Protein 3UVW (pdb70)

Nearest PDB structures (foldseek):
  5wmg-assembly1_A  TM=1.002E+00  e=3.635E-21  Homo sapiens
  8b5c-assembly1_A  TM=1.004E+00  e=8.173E-21  Homo sapiens
  4lr6-assembly1_A  TM=9.866E-01  e=9.722E-21  Homo sapiens
  7uzn-assembly1_A  TM=9.900E-01  e=2.186E-20  Homo sapiens
  4lzr-assembly1_A  TM=9.862E-01  e=2.316E-20  Homo sapiens

Secondary structure (DSSP, 8-state):
-PPPPPPP---TTS-----HHHHHIIIIIIHHHHTSTT-GGGSS---TTTTT-TTHHHH-SS---HHHHHHHHHTT--SSHHHHHHHHHHHHHHHHHHSPTT-HHHHHHHHHHHHHHHHHTT-----/----------

Structure (mmCIF, N/CA/C/O backbone):
data_3UVW
#
_entry.id   3UVW
#
_cell.length_a   42.500
_cell.length_b   47.280
_cell.length_c   59.530
_cell.angle_alpha   90.000
_cell.angle_beta   90.000
_cell.angle_gamma   90.000
#
_symmetry.space_group_name_H-M   'P 21 21 21'
#
loop_
_entity.id
_entity.type
_entity.pdbx_description
1 polymer 'Bromodomain-containing protein 4'
2 polymer 'Histone H4'
3 non-polymer 1,2-ETHANEDIOL
4 water water
#
loop_
_atom_site.group_PDB
_atom_site.id
_atom_site.type_symbol
_atom_site.label_atom_id
_atom_site.label_alt_id
_atom_site.label_comp_id
_atom_site.label_asym_id
_atom_site.label_entity_id
_atom_site.label_seq_id
_atom_site.pdbx_PDB_ins_code
_atom_site.Cartn_x
_atom_site.Cartn_y
_atom_site.Cartn_z
_atom_site.occupancy
_atom_site.B_iso_or_equiv
_atom_site.auth_seq_id
_atom_site.auth_comp_id
_atom_site.auth_asym_id
_atom_site.auth_atom_id
_atom_site.pdbx_PDB_model_num
ATOM 1 N N . SER A 1 1 ? 12.769 37.141 14.946 1.00 10.44 42 SER A N 1
ATOM 2 C CA . SER A 1 1 ? 13.667 37.194 13.757 1.00 9.47 42 SER A CA 1
ATOM 3 C C . SER A 1 1 ? 14.165 35.809 13.400 1.00 9.25 42 SER A C 1
ATOM 4 O O . SER A 1 1 ? 14.461 34.956 14.282 1.00 10.99 42 SER A O 1
ATOM 7 N N . MET A 1 2 ? 14.256 35.573 12.105 1.00 9.81 43 MET A N 1
ATOM 8 C CA . MET A 1 2 ? 14.940 34.412 11.575 1.00 9.40 43 MET A CA 1
ATOM 9 C C . MET A 1 2 ? 16.449 34.563 11.703 1.00 10.81 43 MET A C 1
ATOM 10 O O . MET A 1 2 ? 16.973 35.654 11.846 1.00 11.79 43 MET A O 1
ATOM 15 N N . ASN A 1 3 ? 17.158 33.448 11.629 1.00 8.72 44 ASN A N 1
ATOM 16 C CA . ASN A 1 3 ? 18.603 33.482 11.375 1.00 7.34 44 ASN A CA 1
ATOM 17 C C . ASN A 1 3 ? 18.818 33.913 9.950 1.00 7.16 44 ASN A C 1
ATOM 18 O O . ASN A 1 3 ? 18.012 33.597 9.076 1.00 8.72 44 ASN A O 1
ATOM 23 N N . PRO A 1 4 ? 19.923 34.612 9.684 1.00 7.50 45 PRO A N 1
ATOM 24 C CA . PRO A 1 4 ? 20.320 34.803 8.292 1.00 6.88 45 PRO A CA 1
ATOM 25 C C . PRO A 1 4 ? 20.836 33.497 7.730 1.00 7.04 45 PRO A C 1
ATOM 26 O O . PRO A 1 4 ? 21.219 32.600 8.490 1.00 7.94 45 PRO A O 1
ATOM 30 N N . PR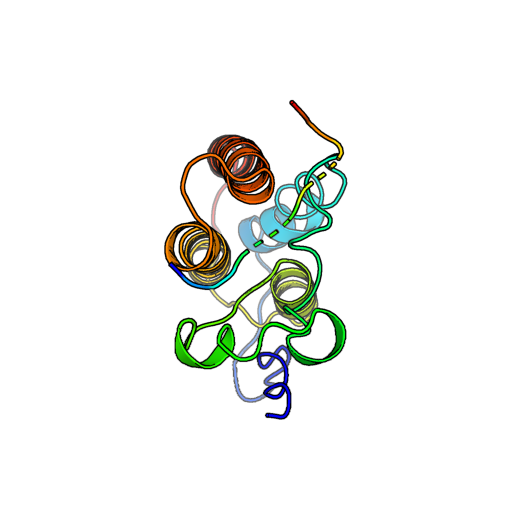O A 1 5 ? 20.872 33.374 6.396 1.00 8.03 46 PRO A N 1
ATOM 31 C CA . PRO A 1 5 ? 21.583 32.246 5.812 1.00 8.81 46 PRO A CA 1
ATOM 32 C C . PRO A 1 5 ? 23.047 32.289 6.256 1.00 7.63 46 PRO A C 1
ATOM 33 O O . PRO A 1 5 ? 23.571 33.372 6.565 1.00 8.63 46 PRO A O 1
ATOM 37 N N . PRO A 1 6 ? 23.706 31.121 6.319 1.00 8.01 47 PRO A N 1
ATOM 38 C CA . PRO A 1 6 ? 25.109 31.046 6.657 1.00 8.73 47 PRO A CA 1
ATOM 39 C C . PRO A 1 6 ? 25.978 31.696 5.570 1.00 6.81 47 PRO A C 1
ATOM 40 O O . PRO A 1 6 ? 25.520 31.917 4.432 1.00 7.93 47 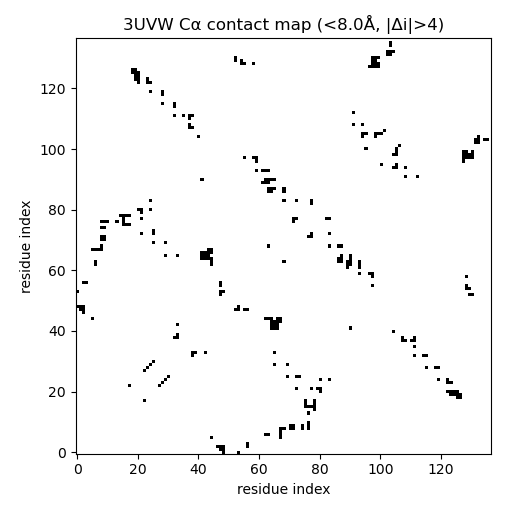PRO A O 1
ATOM 44 N N . PRO A 1 7 ? 27.224 32.039 5.916 1.00 7.73 48 PRO A N 1
ATOM 45 C CA . PRO A 1 7 ? 28.045 32.636 4.906 1.00 6.89 48 PRO A CA 1
ATOM 46 C C . PRO A 1 7 ? 28.269 31.707 3.726 1.00 7.13 48 PRO A C 1
ATOM 47 O O . PRO A 1 7 ? 28.281 30.482 3.878 1.00 8.49 48 PRO A O 1
ATOM 51 N N . GLU A 1 8 ? 28.482 32.303 2.552 1.00 7.23 49 GLU A N 1
ATOM 52 C CA . GLU A 1 8 ? 28.773 31.502 1.379 1.00 8.11 49 GLU A CA 1
ATOM 53 C C . GLU A 1 8 ? 30.059 30.703 1.632 1.00 7.36 49 GLU A C 1
ATOM 54 O O . GLU A 1 8 ? 31.030 31.224 2.175 1.00 8.27 49 GLU A O 1
ATOM 60 N N . THR A 1 9 ? 30.077 29.449 1.215 1.00 7.84 50 THR A N 1
ATOM 61 C CA . THR A 1 9 ? 31.271 28.590 1.354 1.00 6.67 50 THR A CA 1
ATOM 62 C C . THR A 1 9 ? 31.782 27.984 0.045 1.00 6.02 50 THR A C 1
ATOM 63 O O . THR A 1 9 ? 32.889 27.449 0.007 1.00 8.65 50 THR A O 1
ATOM 67 N N . SER A 1 10 ? 30.998 28.105 -1.019 1.00 7.56 51 SER A N 1
ATOM 68 C CA . SER A 1 10 ? 31.364 27.593 -2.334 1.00 7.81 51 SER A CA 1
ATOM 69 C C . SER A 1 10 ? 30.955 28.609 -3.375 1.00 8.48 51 SER A C 1
ATOM 70 O O . SER A 1 10 ? 29.814 29.052 -3.398 1.00 11.59 51 SER A O 1
ATOM 73 N N . ASN A 1 11 ? 31.888 28.958 -4.235 1.00 8.17 52 ASN A N 1
ATOM 74 C CA . ASN A 1 11 ? 31.608 29.824 -5.363 1.00 7.77 52 ASN A CA 1
ATOM 75 C C . ASN A 1 11 ? 32.474 29.484 -6.556 1.00 7.69 52 ASN A C 1
ATOM 76 O O . ASN A 1 11 ? 33.629 29.914 -6.639 1.00 8.81 52 ASN A O 1
ATOM 81 N N . PRO A 1 12 ? 31.961 28.669 -7.476 1.00 8.36 53 PRO A N 1
ATOM 82 C CA . PRO A 1 12 ? 32.788 28.239 -8.611 1.00 8.83 53 PRO A CA 1
ATOM 83 C C . PRO A 1 12 ? 33.087 29.340 -9.627 1.00 9.53 53 PRO A C 1
ATOM 84 O O . PRO A 1 12 ? 33.865 29.127 -10.535 1.00 10.53 53 PRO A O 1
ATOM 88 N N . ASN A 1 13 ? 32.507 30.526 -9.460 1.00 7.78 54 ASN A N 1
ATOM 89 C CA . ASN A 1 13 ? 32.871 31.647 -10.291 1.00 7.78 54 ASN A CA 1
ATOM 90 C C . ASN A 1 13 ? 34.188 32.300 -9.840 1.00 8.83 54 ASN A C 1
ATOM 91 O O . ASN A 1 13 ? 34.651 33.212 -10.515 1.00 11.32 54 ASN A O 1
ATOM 96 N N . LYS A 1 14 ? 34.759 31.854 -8.705 1.00 8.24 55 LYS A N 1
ATOM 97 C CA . LYS A 1 14 ? 36.107 32.211 -8.287 1.00 8.14 55 LYS A CA 1
ATOM 98 C C . LYS A 1 14 ? 37.085 31.145 -8.686 1.00 9.65 55 LYS A C 1
ATOM 99 O O . LYS A 1 14 ? 36.838 29.970 -8.379 1.00 8.88 55 LYS A O 1
ATOM 105 N N . PRO A 1 15 ? 38.251 31.531 -9.294 1.00 10.61 56 PRO A N 1
ATOM 106 C CA . PRO A 1 15 ? 39.281 30.525 -9.578 1.00 9.65 56 PRO A CA 1
ATOM 107 C C . PRO A 1 15 ? 39.776 29.872 -8.284 1.00 8.51 56 PRO A C 1
ATOM 108 O O . PRO A 1 15 ? 39.701 30.477 -7.226 1.00 11.37 56 PRO A O 1
ATOM 112 N N . LYS A 1 16 ? 40.273 28.640 -8.411 1.00 7.42 57 LYS A N 1
ATOM 113 C CA . LYS A 1 16 ? 40.684 27.825 -7.286 1.00 7.33 57 LYS A CA 1
ATOM 114 C C . LYS A 1 16 ? 42.138 27.391 -7.394 1.00 6.18 57 LYS A C 1
ATOM 115 O O . LYS A 1 16 ? 42.599 27.045 -8.470 1.00 7.40 57 LYS A O 1
ATOM 121 N N . ARG A 1 17 ? 42.809 27.331 -6.251 1.00 7.30 58 ARG A N 1
ATOM 122 C CA . ARG A 1 17 ? 44.124 26.732 -6.173 1.00 7.45 58 ARG A CA 1
ATOM 123 C C . ARG A 1 17 ? 44.353 26.092 -4.829 1.00 7.47 58 ARG A C 1
ATOM 124 O O . ARG A 1 17 ? 43.675 26.416 -3.867 1.00 9.66 58 ARG A O 1
ATOM 132 N N . GLN A 1 18 ? 45.322 25.183 -4.783 1.00 10.37 59 GLN A N 1
ATOM 133 C CA . GLN A 1 18 ? 45.847 24.684 -3.530 1.00 11.90 59 GLN A CA 1
ATOM 134 C C . GLN A 1 18 ? 47.259 25.219 -3.382 1.00 11.30 59 GLN A C 1
ATOM 135 O O . GLN A 1 18 ? 48.031 25.221 -4.369 1.00 14.36 59 GLN A O 1
ATOM 138 N N . THR A 1 19 ? 47.574 25.704 -2.190 1.00 10.32 60 THR A N 1
ATOM 139 C CA . THR A 1 19 ? 48.917 26.191 -1.886 1.00 8.94 60 THR A CA 1
ATOM 140 C C . THR A 1 19 ? 49.406 25.598 -0.572 1.00 10.05 60 THR A C 1
ATOM 141 O O . THR A 1 19 ? 48.607 25.145 0.250 1.00 11.20 60 THR A O 1
ATOM 145 N N . ASN A 1 20 ? 50.727 25.642 -0.370 1.00 12.10 61 ASN A N 1
ATOM 146 C CA . ASN A 1 20 ? 51.327 25.150 0.862 1.00 10.93 61 ASN A CA 1
ATOM 147 C C . ASN A 1 20 ? 50.691 25.836 2.081 1.00 9.42 61 ASN A C 1
ATOM 148 O O . ASN A 1 20 ? 50.353 25.190 3.087 1.00 9.26 61 ASN A O 1
ATOM 153 N N . GLN A 1 21 ? 50.526 27.152 1.990 1.00 10.19 62 GLN A N 1
ATOM 154 C CA . GLN A 1 21 ? 50.023 27.868 3.160 1.00 8.67 62 GLN A CA 1
ATOM 155 C C . GLN A 1 21 ? 48.527 27.605 3.417 1.00 8.74 62 GLN A C 1
ATOM 156 O O . GLN A 1 21 ? 48.116 27.505 4.569 1.00 9.78 62 GLN A O 1
ATOM 162 N N . LEU A 1 22 ? 47.712 27.521 2.367 1.00 9.02 63 LEU A N 1
ATOM 163 C CA . LEU A 1 22 ? 46.287 27.185 2.559 1.00 8.61 63 LEU A CA 1
ATOM 164 C C . LEU A 1 22 ? 46.111 25.780 3.116 1.00 8.00 63 LEU A C 1
ATOM 165 O O . LEU A 1 22 ? 45.295 25.569 3.994 1.00 8.86 63 LEU A O 1
ATOM 170 N N . GLN A 1 23 ? 46.908 24.835 2.643 1.00 8.65 64 GLN A N 1
ATOM 171 C CA . GLN A 1 23 ? 46.826 23.467 3.184 1.00 8.35 64 GLN A CA 1
ATOM 172 C C . GLN A 1 23 ? 47.200 23.458 4.671 1.00 9.30 64 GLN A C 1
ATOM 173 O O . GLN A 1 23 ? 46.601 22.752 5.462 1.00 9.90 64 GLN A O 1
ATOM 179 N N . TYR A 1 24 ? 48.243 24.203 5.022 1.00 7.77 65 TYR A N 1
ATOM 180 C CA . TYR A 1 24 ? 48.654 24.319 6.431 1.00 7.08 65 TYR A CA 1
ATOM 181 C C . TYR A 1 24 ? 47.565 24.976 7.278 1.00 7.89 65 TYR A C 1
ATOM 182 O O . TYR A 1 24 ? 47.302 24.570 8.420 1.00 8.21 65 TYR A O 1
ATOM 199 N N . LEU A 1 25 ? 46.926 26.003 6.733 1.00 7.61 66 LEU A N 1
ATOM 200 C CA . LEU A 1 25 ? 45.839 26.648 7.445 1.00 8.30 66 LEU A CA 1
ATOM 201 C C . LEU A 1 25 ? 44.711 25.651 7.752 1.00 7.56 66 LEU A C 1
ATOM 202 O O . LEU A 1 25 ? 44.118 25.717 8.826 1.00 8.67 66 LEU A O 1
ATOM 207 N N . LEU A 1 26 ? 44.399 24.754 6.818 1.00 7.14 67 LEU A N 1
ATOM 208 C CA . LEU A 1 26 ? 43.331 23.788 7.038 1.00 8.30 67 LEU A CA 1
ATOM 209 C C . LEU A 1 26 ? 43.780 22.622 7.948 1.00 9.28 67 LEU A C 1
ATOM 210 O O . LEU A 1 26 ? 43.112 22.317 8.940 1.00 10.38 67 LEU A O 1
ATOM 215 N N . ARG A 1 27 ? 44.915 22.001 7.618 1.00 8.36 68 ARG A N 1
ATOM 216 C CA . ARG A 1 27 ? 45.308 20.745 8.263 1.00 7.90 68 ARG A CA 1
ATOM 217 C C . ARG A 1 27 ? 46.076 20.931 9.565 1.00 9.04 68 ARG A C 1
ATOM 218 O O . ARG A 1 27 ? 46.198 19.971 10.358 1.00 8.07 68 ARG A O 1
ATOM 226 N N . VAL A 1 28 ? 46.571 22.157 9.817 1.00 8.39 69 VAL A N 1
ATOM 227 C CA . VAL A 1 28 ? 47.326 22.419 11.047 1.00 7.67 69 VAL A CA 1
ATOM 228 C C . VAL A 1 28 ? 46.706 23.531 11.881 1.00 9.23 69 VAL A C 1
ATOM 229 O O . VAL A 1 28 ? 46.398 23.314 13.049 1.00 9.92 69 VAL A O 1
ATOM 233 N N . VAL A 1 29 ? 46.537 24.721 11.311 1.00 8.39 70 VAL A N 1
ATOM 234 C CA . VAL A 1 29 ? 46.056 25.851 12.100 1.00 8.86 70 VAL A CA 1
ATOM 235 C C . VAL A 1 29 ? 44.597 25.653 12.543 1.00 8.56 70 VAL A C 1
ATOM 236 O O . VAL A 1 29 ? 44.305 25.574 13.747 1.00 9.61 70 VAL A O 1
ATOM 240 N N . LEU A 1 30 ? 43.703 25.469 11.586 1.00 8.37 71 LEU A N 1
ATOM 241 C CA A LEU A 1 30 ? 42.292 25.284 11.895 0.50 8.46 71 LEU A CA 1
ATOM 242 C CA B LEU A 1 30 ? 42.300 25.294 11.914 0.50 8.13 71 LEU A CA 1
ATOM 243 C C . LEU A 1 30 ? 42.133 23.989 12.688 1.00 10.53 71 LEU A C 1
ATOM 244 O O . LEU A 1 30 ? 41.400 23.940 13.637 1.00 10.28 71 LEU A O 1
ATOM 253 N N . LYS A 1 31 ? 42.834 22.938 12.283 1.00 10.01 72 LYS A N 1
ATOM 254 C CA . LYS A 1 31 ? 42.699 21.636 12.948 1.00 11.16 72 LYS A CA 1
ATOM 255 C C . LYS A 1 31 ? 43.060 21.726 14.436 1.00 10.59 72 LYS A C 1
ATOM 256 O O . LYS A 1 31 ? 42.387 21.149 15.303 1.00 13.76 72 LYS A O 1
ATOM 262 N N . THR A 1 32 ? 44.143 22.438 14.726 1.00 10.87 73 THR A N 1
ATOM 263 C CA . THR A 1 32 ? 44.561 22.653 16.109 1.00 12.63 73 THR A CA 1
ATOM 264 C C . THR A 1 32 ? 43.522 23.427 16.910 1.00 12.28 73 THR A C 1
ATOM 265 O O . THR A 1 32 ? 43.152 23.039 18.024 1.00 17.74 73 THR A O 1
ATOM 269 N N . LEU A 1 33 ? 43.016 24.516 16.352 1.00 10.09 74 LEU A N 1
ATOM 270 C CA . LEU A 1 33 ? 42.006 25.291 17.076 1.00 10.51 74 LEU A CA 1
ATOM 271 C C . LEU A 1 33 ? 40.723 24.492 17.263 1.00 10.39 74 LEU A C 1
ATOM 272 O O . LEU A 1 33 ? 40.087 24.56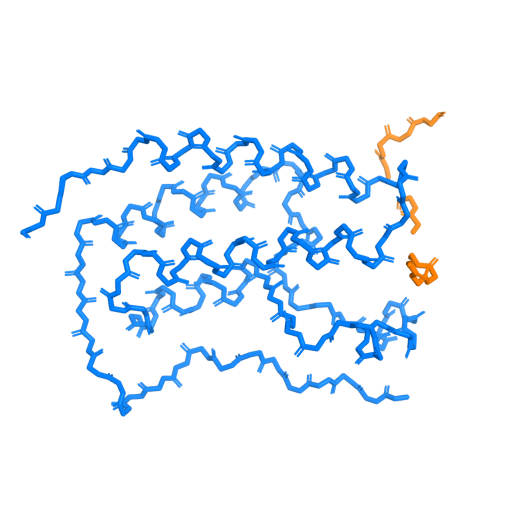8 18.300 1.00 11.83 74 LEU A O 1
ATOM 277 N N . TRP A 1 34 ? 40.368 23.731 16.246 1.00 10.02 75 TRP A N 1
ATOM 278 C CA . TRP A 1 34 ? 39.092 23.043 16.188 1.00 10.67 75 TRP A CA 1
ATOM 279 C C . TRP A 1 34 ? 38.974 22.030 17.288 1.00 11.76 75 TRP A C 1
ATOM 280 O O . TRP A 1 34 ? 37.898 21.840 17.830 1.00 16.74 75 TRP A O 1
ATOM 291 N N . LYS A 1 35 ? 40.086 21.375 17.607 1.00 12.82 76 LYS A N 1
ATOM 292 C CA A LYS A 1 35 ? 40.091 20.311 18.601 0.50 14.53 76 LYS A CA 1
ATOM 293 C CA B LYS A 1 35 ? 40.079 20.320 18.608 0.50 14.50 76 LYS A CA 1
ATOM 294 C C . LYS A 1 35 ? 40.425 20.809 20.038 1.00 17.02 76 LYS A C 1
ATOM 295 O O . LYS A 1 35 ? 40.427 20.030 21.007 1.00 17.69 76 LYS A O 1
ATOM 306 N N . HIS A 1 36 ? 40.625 22.126 20.198 1.00 14.09 77 HIS A N 1
ATOM 307 C CA . HIS A 1 36 ? 40.858 22.765 21.481 1.00 12.10 77 HIS A CA 1
ATOM 308 C C . HIS A 1 36 ? 39.606 22.689 22.342 1.00 12.04 77 HIS A C 1
ATOM 309 O O . HIS A 1 36 ? 38.484 22.739 21.841 1.00 12.38 77 HIS A O 1
ATOM 316 N N . GLN A 1 37 ? 39.815 22.614 23.649 1.00 12.61 78 GLN A N 1
ATOM 317 C CA . GLN A 1 37 ? 38.722 22.547 24.604 1.00 13.28 78 GLN A CA 1
ATOM 318 C C . GLN A 1 37 ? 37.751 23.745 24.509 1.00 13.35 78 GLN A C 1
ATOM 319 O O . GLN A 1 37 ? 36.559 23.611 24.815 1.00 12.91 78 GLN A O 1
ATOM 325 N N . PHE A 1 38 ? 38.243 24.887 24.046 1.00 12.01 79 PHE A N 1
ATOM 326 C CA . PHE A 1 38 ? 37.451 26.098 23.949 1.00 9.95 79 PHE A CA 1
ATOM 327 C C . PHE A 1 38 ? 36.877 26.392 22.551 1.00 11.77 79 PHE A C 1
ATOM 328 O O . PHE A 1 38 ? 36.319 27.465 22.328 1.00 11.54 79 PHE A O 1
ATOM 336 N N . ALA A 1 39 ? 36.998 25.457 21.629 1.00 10.46 80 ALA A N 1
ATOM 337 C CA . ALA A 1 39 ? 36.580 25.693 20.241 1.00 10.12 80 ALA A CA 1
ATOM 338 C C . ALA A 1 39 ? 35.081 25.802 20.039 1.00 9.86 80 ALA A C 1
ATOM 339 O O . ALA A 1 39 ? 34.628 26.512 19.134 1.00 9.06 80 ALA A O 1
ATOM 341 N N . TRP A 1 40 ? 34.299 25.049 20.807 1.00 8.31 81 TRP A N 1
ATOM 342 C CA . TRP A 1 40 ? 32.948 24.772 20.408 1.00 8.45 81 TRP A CA 1
ATOM 343 C C . TRP A 1 40 ? 32.024 25.993 20.160 1.00 8.02 81 TRP A C 1
ATOM 344 O O . TRP A 1 40 ? 31.189 25.923 19.255 1.00 8.10 81 TRP A O 1
ATOM 355 N N . PRO A 1 41 ? 32.191 27.127 20.888 1.00 7.41 82 PRO A N 1
ATOM 356 C CA . PRO A 1 41 ? 31.283 28.239 20.571 1.00 7.69 82 PRO A CA 1
ATOM 357 C C . PRO A 1 41 ? 31.493 28.809 19.192 1.00 8.29 82 PRO A C 1
ATOM 358 O O . PRO A 1 41 ? 30.645 29.576 18.717 1.00 8.42 82 PRO A O 1
ATOM 362 N N . PHE A 1 42 ? 32.635 28.468 18.599 1.00 7.56 83 PHE A N 1
ATOM 363 C CA . PHE A 1 42 ? 33.099 28.997 17.337 1.00 5.78 83 PHE A CA 1
ATOM 364 C C . PHE A 1 42 ? 33.045 27.992 16.219 1.00 5.67 83 PHE A C 1
ATOM 365 O O . PHE A 1 42 ? 33.493 28.299 15.130 1.00 7.29 83 PHE A O 1
ATOM 373 N N . GLN A 1 43 ? 32.442 26.815 16.432 1.00 5.58 84 GLN A N 1
ATOM 374 C CA . GLN A 1 43 ? 32.466 25.735 15.420 1.00 5.97 84 GLN A CA 1
ATOM 375 C C . GLN A 1 43 ? 31.333 25.796 14.398 1.00 6.69 84 GLN A C 1
ATOM 376 O O . GLN A 1 43 ? 31.322 25.013 13.455 1.00 8.55 84 GLN A O 1
ATOM 382 N N . GLN A 1 44 ? 30.412 26.732 14.563 1.00 7.20 85 GLN A N 1
ATOM 383 C CA . GLN A 1 44 ? 29.251 26.871 13.685 1.00 6.23 85 GLN A CA 1
ATOM 384 C C . GLN A 1 44 ? 28.735 28.309 13.730 1.00 6.10 85 GLN A C 1
ATOM 385 O O . GLN A 1 44 ? 28.993 29.000 14.704 1.00 6.78 85 GLN A O 1
ATOM 391 N N . PRO A 1 45 ? 27.941 28.709 12.728 1.00 6.60 86 PRO A N 1
ATOM 392 C CA . PRO A 1 45 ? 27.293 29.998 12.837 1.00 5.30 86 PRO A CA 1
ATOM 393 C C . PRO A 1 45 ? 26.466 30.123 14.093 1.00 6.88 86 PRO A C 1
ATOM 394 O O . PRO A 1 45 ? 25.872 29.127 14.549 1.00 7.20 86 PRO A O 1
ATOM 398 N N . VAL A 1 46 ? 26.448 31.336 14.668 1.00 5.77 87 VAL A N 1
ATOM 399 C CA . VAL A 1 46 ? 25.572 31.587 15.799 1.00 7.22 87 VAL A CA 1
ATOM 400 C C . VAL A 1 46 ? 24.109 31.377 15.414 1.00 8.19 87 VAL A C 1
ATOM 401 O O . VAL A 1 46 ? 23.594 32.044 14.509 1.00 8.46 87 VAL A O 1
ATOM 405 N N . ASP A 1 47 ? 23.428 30.462 16.106 1.00 8.87 88 ASP A N 1
ATOM 406 C CA . ASP A 1 47 ? 22.008 30.199 15.882 1.00 6.82 88 ASP A CA 1
ATOM 407 C C . ASP A 1 47 ? 21.236 31.094 16.853 1.00 8.59 88 ASP A C 1
ATOM 408 O O . ASP A 1 47 ? 21.015 30.751 18.024 1.00 9.41 88 ASP A O 1
ATOM 413 N N . ALA A 1 48 ? 20.931 32.297 16.386 1.00 7.90 89 ALA A N 1
ATOM 414 C CA . ALA A 1 48 ? 20.277 33.285 17.250 1.00 8.81 89 ALA A CA 1
ATOM 415 C C . ALA A 1 48 ? 18.877 32.832 17.667 1.00 9.08 89 ALA A C 1
ATOM 416 O O . ALA A 1 48 ? 18.386 33.214 18.747 1.00 11.39 89 ALA A O 1
ATOM 418 N N . VAL A 1 49 ? 18.228 32.036 16.843 1.00 8.01 90 VAL A N 1
ATOM 419 C CA . VAL A 1 49 ? 16.901 31.551 17.187 1.00 9.42 90 VAL A CA 1
ATOM 420 C C . VAL A 1 49 ? 16.972 30.557 18.349 1.00 9.80 90 VAL A C 1
ATOM 421 O O . VAL A 1 49 ? 16.349 30.747 19.406 1.00 11.74 90 VAL A O 1
ATOM 425 N N . LYS A 1 50 ? 17.786 29.525 18.200 1.00 10.11 91 LYS A N 1
ATOM 426 C CA . LYS A 1 50 ? 17.844 28.495 19.250 1.00 10.58 91 LYS A CA 1
ATOM 427 C C . LYS A 1 50 ? 18.497 28.989 20.542 1.00 11.39 91 LYS A C 1
ATOM 428 O O . LYS A 1 50 ? 18.161 28.514 21.644 1.00 15.97 91 LYS A O 1
ATOM 434 N N . LEU A 1 51 ? 19.428 29.935 20.420 1.00 10.57 92 LEU A N 1
ATOM 435 C CA . LEU A 1 51 ? 20.073 30.523 21.588 1.00 10.72 92 LEU A CA 1
ATOM 436 C C . LEU A 1 51 ? 19.281 31.708 22.163 1.00 11.63 92 LEU A C 1
ATOM 437 O O . LEU A 1 51 ? 19.696 32.287 23.159 1.00 12.15 92 LEU A O 1
ATOM 442 N N . ASN A 1 52 ? 18.161 32.075 21.537 1.00 11.71 93 ASN A N 1
ATOM 443 C CA . ASN A 1 52 ? 17.357 33.229 21.963 1.00 12.39 93 ASN A CA 1
ATOM 444 C C . ASN A 1 52 ? 18.188 34.502 22.113 1.00 10.57 93 ASN A C 1
ATOM 445 O O . ASN A 1 52 ? 18.235 35.138 23.174 1.00 11.79 93 ASN A O 1
ATOM 450 N N . LEU A 1 53 ? 18.880 34.858 21.028 1.00 10.71 94 LEU A N 1
ATOM 451 C CA . LEU A 1 53 ? 19.686 36.066 20.946 1.00 10.62 94 LEU A CA 1
ATOM 452 C C . LEU A 1 53 ? 19.102 36.997 19.873 1.00 10.54 94 LEU A C 1
ATOM 453 O O . LEU A 1 53 ? 19.653 37.126 18.762 1.00 10.48 94 LEU A O 1
ATOM 458 N N . PRO A 1 54 ? 17.948 37.611 20.165 1.00 10.33 95 PRO A N 1
ATOM 459 C CA . PRO A 1 54 ? 17.278 38.419 19.134 1.00 13.24 95 PRO A CA 1
ATOM 460 C C . PRO A 1 54 ? 18.091 39.602 18.622 1.00 12.30 95 PRO A C 1
ATOM 461 O O . PRO A 1 54 ? 17.803 40.137 17.549 1.00 12.12 95 PRO A O 1
ATOM 465 N N . ASP A 1 55 ? 19.088 39.995 19.396 1.00 9.01 96 ASP A N 1
ATOM 466 C CA . ASP A 1 55 ? 19.973 41.124 19.074 1.00 9.50 96 ASP A CA 1
ATOM 467 C C . ASP A 1 55 ? 21.244 40.747 18.310 1.00 9.44 96 ASP A C 1
ATOM 468 O O . ASP A 1 55 ? 21.954 41.654 17.833 1.00 9.66 96 ASP A O 1
ATOM 473 N N . TYR A 1 56 ? 21.540 39.457 18.185 1.00 8.36 97 TYR A N 1
ATOM 474 C CA . TYR A 1 56 ? 22.855 39.057 17.658 1.00 8.29 97 TYR A CA 1
ATOM 475 C C . TYR A 1 56 ? 23.108 39.629 16.255 1.00 8.53 97 TYR A C 1
ATOM 476 O O . TYR A 1 56 ? 24.124 40.271 16.012 1.00 8.44 97 TYR A O 1
ATOM 485 N N . TYR A 1 57 ? 22.167 39.402 15.342 1.00 8.75 98 TYR A N 1
ATOM 486 C CA . TYR A 1 57 ? 22.330 39.860 13.961 1.00 8.47 98 TYR A CA 1
ATOM 487 C C . TYR A 1 57 ? 21.856 41.296 13.728 1.00 8.35 98 TYR A C 1
ATOM 488 O O . TYR A 1 57 ? 22.007 41.822 12.645 1.00 9.35 98 TYR A O 1
ATOM 497 N N . LYS A 1 58 ? 21.378 41.965 14.778 1.00 9.46 99 LYS A N 1
ATOM 498 C CA . LYS A 1 58 ? 21.236 43.425 14.796 1.00 11.08 99 LYS A CA 1
ATOM 499 C C . LYS A 1 58 ? 22.596 44.093 15.017 1.00 9.47 99 LYS A C 1
ATOM 500 O O . LYS A 1 58 ? 22.836 45.203 14.524 1.00 11.30 99 LYS A O 1
ATOM 506 N N . ILE A 1 59 ? 23.463 43.426 15.764 1.00 8.30 100 ILE A N 1
ATOM 507 C CA . ILE A 1 59 ? 24.790 43.918 16.139 1.00 8.69 100 ILE A CA 1
ATOM 508 C C . ILE A 1 59 ? 25.918 43.420 15.220 1.00 9.48 100 ILE A C 1
ATOM 509 O O . ILE A 1 59 ? 26.833 44.182 14.869 1.00 11.11 100 ILE A O 1
ATOM 514 N N . ILE A 1 60 ? 25.849 42.143 14.853 1.00 8.49 101 ILE A N 1
ATOM 515 C CA . ILE A 1 60 ? 26.895 41.513 14.056 1.00 8.29 101 ILE A CA 1
ATOM 516 C C . ILE A 1 60 ? 26.398 41.355 12.604 1.00 7.69 101 ILE A C 1
ATOM 517 O O . ILE A 1 60 ? 25.528 40.553 12.308 1.00 9.65 101 ILE A O 1
ATOM 522 N N . LYS A 1 61 ? 26.980 42.146 11.711 1.00 7.42 102 LYS A N 1
ATOM 523 C CA . LYS A 1 61 ? 26.642 42.174 10.301 1.00 7.09 102 LYS A CA 1
ATOM 524 C C . LYS A 1 61 ? 27.620 41.419 9.420 1.00 7.59 102 LYS A C 1
ATOM 525 O O . LYS A 1 61 ? 27.331 41.178 8.234 1.00 6.92 102 LYS A O 1
ATOM 531 N N . THR A 1 62 ? 28.798 41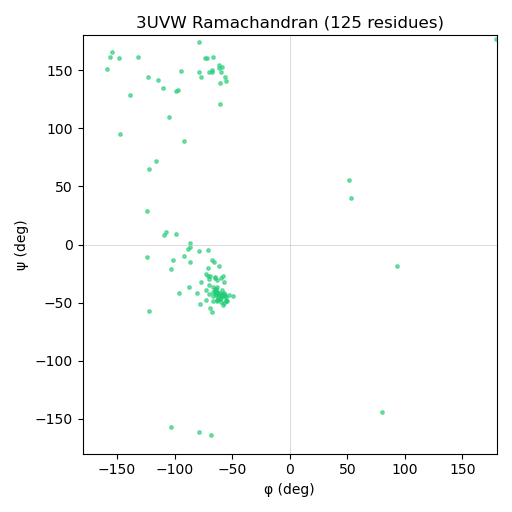.070 9.972 1.00 6.67 103 THR A N 1
ATOM 532 C CA . THR A 1 62 ? 29.776 40.228 9.262 1.00 6.56 103 THR A CA 1
ATOM 533 C C . THR A 1 62 ? 30.046 38.987 10.105 1.00 7.31 103 THR A C 1
ATOM 534 O O . THR A 1 62 ? 31.167 38.796 10.575 1.00 7.16 103 THR A O 1
ATOM 538 N N . PRO A 1 63 ? 29.020 38.132 10.289 1.00 6.89 104 PRO A N 1
ATOM 539 C CA . PRO A 1 63 ? 29.269 36.902 11.049 1.00 7.14 104 PRO A CA 1
ATOM 540 C C . PRO A 1 63 ? 30.342 36.020 10.401 1.00 6.10 104 PRO A C 1
ATOM 541 O O . PRO A 1 63 ? 30.482 35.976 9.162 1.00 6.28 104 PRO A O 1
ATOM 545 N N . MET A 1 64 ? 31.077 35.294 11.241 1.00 7.08 105 MET A N 1
ATOM 546 C CA . MET A 1 64 ? 32.045 34.341 10.759 1.00 6.60 105 MET A CA 1
ATOM 547 C C . MET A 1 64 ? 32.321 33.340 11.873 1.00 5.16 105 MET A C 1
ATOM 548 O O . MET A 1 64 ? 32.254 33.696 13.065 1.00 6.37 105 MET A O 1
ATOM 553 N N . ASP A 1 65 ? 32.666 32.121 11.470 1.00 5.72 106 ASP A N 1
ATOM 554 C CA . ASP A 1 65 ? 32.879 31.038 12.439 1.00 6.43 106 ASP A CA 1
ATOM 555 C C . ASP A 1 65 ? 33.836 30.022 11.800 1.00 6.01 106 ASP A C 1
ATOM 556 O O . ASP A 1 65 ? 34.022 30.011 10.590 1.00 6.22 106 ASP A O 1
ATOM 561 N N . MET A 1 66 ? 34.374 29.138 12.628 1.00 6.15 107 MET A N 1
ATOM 562 C CA . MET A 1 66 ? 35.341 28.155 12.153 1.00 6.01 107 MET A CA 1
ATOM 563 C C . MET A 1 66 ? 34.712 27.079 11.276 1.00 5.56 107 MET A C 1
ATOM 564 O O . MET A 1 66 ? 35.405 26.469 10.467 1.00 6.83 107 MET A O 1
ATOM 569 N N . GLY A 1 67 ? 33.422 26.800 11.464 1.00 6.20 108 GLY A N 1
ATOM 570 C CA . GLY A 1 67 ? 32.747 25.843 10.600 1.00 8.61 108 GLY A CA 1
ATOM 571 C C . GLY A 1 67 ? 32.733 26.347 9.156 1.00 6.79 108 GLY A C 1
ATOM 572 O O . GLY A 1 67 ? 33.091 25.631 8.213 1.00 8.22 108 GLY A O 1
ATOM 573 N N . THR A 1 68 ? 32.344 27.605 9.004 1.00 7.41 109 THR A N 1
ATOM 574 C CA . THR A 1 68 ? 32.407 28.296 7.724 1.00 5.48 109 THR A CA 1
ATOM 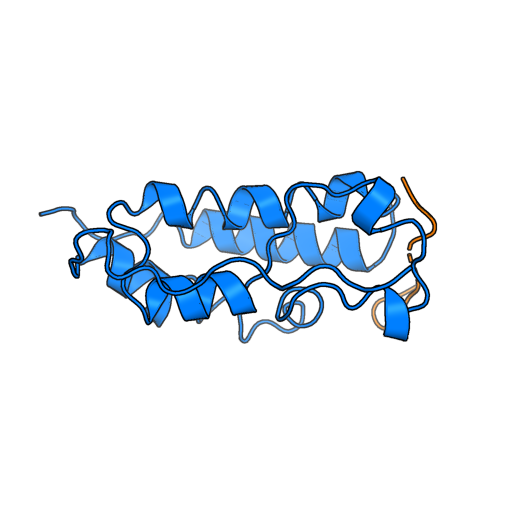575 C C . THR A 1 68 ? 33.823 28.300 7.150 1.00 4.76 109 THR A C 1
ATOM 576 O O . THR A 1 68 ? 34.001 28.052 5.950 1.00 6.74 109 THR A O 1
ATOM 580 N N . ILE A 1 69 ? 34.800 28.694 7.960 1.00 5.60 110 ILE A N 1
ATOM 581 C CA . ILE A 1 69 ? 36.187 28.753 7.503 1.00 6.06 110 ILE A CA 1
ATOM 582 C C . ILE A 1 69 ? 36.680 27.385 7.001 1.00 7.34 110 ILE A C 1
ATOM 583 O O . ILE A 1 69 ? 37.305 27.273 5.927 1.00 6.82 110 ILE A O 1
ATOM 588 N N . LYS A 1 70 ? 36.338 26.350 7.745 1.00 5.81 111 LYS A N 1
ATOM 589 C CA . LYS A 1 70 ? 36.697 25.008 7.333 1.00 7.16 111 LYS A CA 1
ATOM 590 C C . LYS A 1 70 ? 36.099 24.650 5.980 1.00 7.04 111 LYS A C 1
ATOM 591 O O . LYS A 1 70 ? 36.805 24.137 5.100 1.00 8.85 111 LYS A O 1
ATOM 597 N N . LYS A 1 71 ? 34.800 24.884 5.839 1.00 6.40 112 LYS A N 1
ATOM 598 C CA . LYS A 1 71 ? 34.110 24.641 4.557 1.00 7.29 112 LYS A CA 1
ATOM 599 C C . LYS A 1 71 ? 34.740 25.455 3.397 1.00 6.42 112 LYS A C 1
ATOM 600 O O . LYS A 1 71 ? 34.919 24.931 2.301 1.00 7.44 112 LYS A O 1
ATOM 606 N N . ARG A 1 72 ? 35.067 26.713 3.651 1.00 6.23 113 ARG A N 1
ATOM 607 C CA . ARG A 1 72 ? 35.715 27.567 2.647 1.00 6.42 113 ARG A CA 1
ATOM 608 C C . ARG A 1 72 ? 37.058 26.957 2.236 1.00 5.82 113 ARG A C 1
ATOM 609 O O . ARG A 1 72 ? 37.346 26.876 1.049 1.00 6.96 113 ARG A O 1
ATOM 617 N N . LEU A 1 73 ? 37.870 26.528 3.208 1.00 6.40 114 LEU A N 1
ATOM 618 C CA . LEU A 1 73 ? 39.153 25.889 2.872 1.00 6.71 114 LEU A CA 1
ATOM 619 C C . LEU A 1 73 ? 38.968 24.608 2.065 1.00 8.21 114 LEU A C 1
ATOM 620 O O . LEU A 1 73 ? 39.686 24.379 1.053 1.00 8.36 114 LEU A O 1
ATOM 625 N N . GLU A 1 74 ? 37.993 23.790 2.460 1.00 8.32 115 GLU A N 1
ATOM 626 C CA . GLU A 1 74 ? 37.728 22.525 1.759 1.00 8.54 115 GLU A CA 1
ATOM 627 C C . GLU A 1 74 ? 37.286 22.764 0.324 1.00 8.24 115 GLU A C 1
ATOM 628 O O . GLU A 1 74 ? 37.583 21.944 -0.546 1.00 11.52 115 GLU A O 1
ATOM 634 N N . ASN A 1 75 ? 36.619 23.898 0.090 1.00 7.80 116 ASN A N 1
ATOM 635 C CA A ASN A 1 75 ? 36.125 24.297 -1.210 0.50 8.00 116 ASN A CA 1
ATOM 636 C CA B ASN A 1 75 ? 36.166 24.245 -1.236 0.50 9.04 116 ASN A CA 1
ATOM 637 C C . ASN A 1 75 ? 37.096 25.163 -2.021 1.00 8.36 116 ASN A C 1
ATOM 638 O O . ASN A 1 75 ? 36.733 25.642 -3.093 1.00 9.92 116 ASN A O 1
ATOM 647 N N . ASN A 1 76 ? 38.309 25.385 -1.506 1.00 7.38 117 ASN A N 1
ATOM 648 C CA . ASN A 1 76 ? 39.296 26.262 -2.149 1.00 7.95 117 ASN A CA 1
ATOM 649 C C . ASN A 1 76 ? 38.663 27.632 -2.432 1.00 7.68 117 ASN A C 1
ATOM 650 O O . ASN A 1 76 ? 38.924 28.227 -3.459 1.00 8.55 117 ASN A O 1
ATOM 655 N N . TYR A 1 77 ? 37.856 28.113 -1.484 1.00 6.28 118 TYR A N 1
ATOM 656 C CA . TYR A 1 77 ? 37.217 29.418 -1.577 1.00 7.14 118 TYR A CA 1
ATOM 657 C C . TYR A 1 77 ? 38.186 30.584 -1.461 1.00 7.44 118 TYR A C 1
ATOM 658 O O . TYR A 1 77 ? 37.911 31.652 -1.976 1.00 7.63 118 TYR A O 1
ATOM 667 N N . TYR A 1 78 ? 39.305 30.379 -0.773 1.00 6.14 119 TYR A N 1
ATOM 668 C CA . TYR A 1 78 ? 40.330 31.394 -0.632 1.00 6.03 119 TYR A CA 1
ATOM 669 C C . TYR A 1 78 ? 41.469 31.166 -1.618 1.00 7.16 119 TYR A C 1
ATOM 670 O O . TYR A 1 78 ? 42.009 30.065 -1.713 1.00 9.26 119 TYR A O 1
ATOM 679 N N . TRP A 1 79 ? 41.864 32.209 -2.315 1.00 7.46 120 TRP A N 1
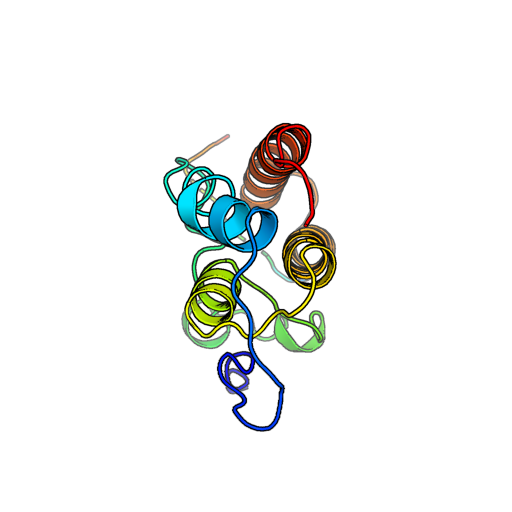ATOM 680 C CA . TRP A 1 79 ? 43.032 32.163 -3.182 1.00 7.28 120 TRP A CA 1
ATOM 681 C C . TRP A 1 79 ? 44.307 32.492 -2.411 1.00 5.83 120 TRP A C 1
ATOM 682 O O . TRP A 1 79 ? 45.353 31.891 -2.660 1.00 6.90 120 TRP A O 1
ATOM 693 N N . ASN A 1 80 ? 44.210 33.430 -1.464 1.00 6.45 121 ASN A N 1
ATOM 694 C CA . ASN A 1 80 ? 45.334 33.867 -0.652 1.00 6.87 121 ASN A CA 1
ATOM 695 C C . ASN A 1 80 ? 45.142 33.505 0.817 1.00 6.79 121 ASN A C 1
ATOM 696 O O . ASN A 1 80 ? 44.039 33.649 1.354 1.00 7.79 121 ASN A O 1
ATOM 701 N N . ALA A 1 81 ? 46.238 33.099 1.464 1.00 7.41 122 ALA A N 1
ATOM 702 C CA . ALA A 1 81 ? 46.232 32.809 2.896 1.00 8.50 122 ALA A CA 1
ATOM 703 C C . ALA A 1 81 ? 45.596 33.920 3.711 1.00 7.46 122 ALA A C 1
ATOM 704 O O . ALA A 1 81 ? 44.873 33.652 4.667 1.00 8.30 122 ALA A O 1
ATOM 706 N N . GLN A 1 82 ? 45.938 35.173 3.391 1.00 8.82 123 GLN A N 1
ATOM 707 C CA . GLN A 1 82 ? 45.438 36.289 4.162 1.00 8.40 123 GLN A CA 1
ATOM 708 C C . GLN A 1 82 ? 43.932 36.384 4.178 1.00 6.87 123 GLN A C 1
ATOM 709 O O . GLN A 1 82 ? 43.381 36.873 5.164 1.00 8.31 123 GLN A O 1
ATOM 715 N N . GLU A 1 83 ? 43.244 35.909 3.133 1.00 7.05 124 GLU A N 1
ATOM 716 C CA . GLU A 1 83 ? 41.770 35.954 3.153 1.00 6.13 124 GLU A CA 1
ATOM 717 C C . GLU A 1 83 ? 41.216 35.072 4.283 1.00 6.49 124 GLU A C 1
ATOM 718 O O . GLU A 1 83 ? 40.204 35.412 4.933 1.00 7.39 124 GLU A O 1
ATOM 724 N N . CYS A 1 84 ? 41.844 33.908 4.461 1.00 7.05 125 CYS A N 1
ATOM 725 C CA . CYS A 1 84 ? 41.471 32.998 5.521 1.00 6.85 125 CYS A CA 1
ATOM 726 C C . CYS A 1 84 ? 41.787 33.603 6.906 1.00 5.84 125 CYS A C 1
ATOM 727 O O . CYS A 1 84 ? 40.964 33.616 7.807 1.00 6.33 125 CYS A O 1
ATOM 730 N N . ILE A 1 85 ? 43.000 34.123 7.049 1.00 6.65 126 ILE A N 1
ATOM 731 C CA . ILE A 1 85 ? 43.372 34.768 8.302 1.00 6.08 126 ILE A CA 1
ATOM 732 C C . ILE A 1 85 ? 42.385 35.893 8.651 1.00 6.66 126 ILE A C 1
ATOM 733 O O . ILE A 1 85 ? 42.010 36.054 9.828 1.00 7.62 126 ILE A O 1
ATOM 738 N N . GLN A 1 86 ? 42.001 36.711 7.667 1.00 6.16 127 GLN A N 1
ATOM 739 C CA A GLN A 1 86 ? 41.016 37.790 7.879 0.50 6.44 127 GLN A CA 1
ATOM 740 C CA B GLN A 1 86 ? 41.060 37.792 7.967 0.50 7.06 127 GLN A CA 1
ATOM 741 C C . GLN A 1 86 ? 39.710 37.258 8.446 1.00 6.34 127 GLN A C 1
ATOM 742 O O . GLN A 1 86 ? 39.086 37.896 9.288 1.00 7.62 127 GLN A O 1
ATOM 753 N N . ASP A 1 87 ? 39.260 36.098 7.956 1.00 5.86 128 ASP A N 1
ATOM 754 C CA . ASP A 1 87 ? 38.002 35.533 8.464 1.00 5.17 128 ASP A CA 1
ATOM 755 C C . ASP A 1 87 ? 38.158 35.107 9.934 1.00 6.51 128 ASP A C 1
ATOM 756 O O . ASP A 1 87 ? 37.247 35.307 10.746 1.00 6.21 128 ASP A O 1
ATOM 761 N N . PHE A 1 88 ? 39.290 34.507 10.287 1.00 5.60 129 PHE A N 1
ATOM 762 C CA . PHE A 1 88 ? 39.565 34.265 11.722 1.00 5.36 129 PHE A CA 1
ATOM 763 C C . PHE A 1 88 ? 39.497 35.577 12.530 1.00 6.32 129 PHE A C 1
ATOM 764 O O . PHE A 1 88 ? 38.908 35.622 13.624 1.00 6.59 129 PHE A O 1
ATOM 772 N N . ASN A 1 89 ? 40.156 36.626 12.024 1.00 6.54 130 ASN A N 1
ATOM 773 C CA . ASN A 1 89 ? 40.191 37.907 12.698 1.00 7.16 130 ASN A CA 1
ATOM 774 C C . ASN A 1 89 ? 38.779 38.458 12.932 1.00 6.39 130 ASN A C 1
ATOM 775 O O . ASN A 1 89 ? 38.468 38.924 14.023 1.00 8.63 130 ASN A O 1
ATOM 780 N N . THR A 1 90 ? 37.938 38.351 11.909 1.00 7.19 131 THR A N 1
ATOM 781 C CA . THR A 1 90 ? 36.555 38.814 12.005 1.00 6.85 131 THR A CA 1
ATOM 782 C C . THR A 1 90 ? 35.784 38.032 13.060 1.00 6.63 131 THR A C 1
ATOM 783 O O . THR A 1 90 ? 35.066 38.602 13.861 1.00 6.50 131 THR A O 1
ATOM 787 N N . MET A 1 91 ? 35.963 36.713 13.069 1.00 6.43 132 MET A N 1
ATOM 788 C CA . MET A 1 91 ? 35.336 35.879 14.071 1.00 6.19 132 MET A CA 1
ATOM 789 C C . MET A 1 91 ? 35.689 36.362 15.479 1.00 5.98 132 MET A C 1
ATOM 790 O O . MET A 1 91 ? 34.810 36.500 16.354 1.00 6.36 132 MET A O 1
ATOM 795 N N . PHE A 1 92 ? 36.973 36.590 15.732 1.00 6.84 133 PHE A N 1
ATOM 796 C CA . PHE A 1 92 ? 37.353 37.048 17.084 1.00 7.40 133 PHE A CA 1
ATOM 797 C C . PHE A 1 92 ? 36.745 38.404 17.421 1.00 5.94 133 PHE A C 1
ATOM 798 O O . PHE A 1 92 ? 36.208 38.622 18.530 1.00 7.33 133 PHE A O 1
ATOM 806 N N . THR A 1 93 ? 36.866 39.370 16.514 1.00 7.25 134 THR A N 1
ATOM 807 C CA A THR A 1 93 ? 36.322 40.703 16.832 0.50 6.14 134 THR A CA 1
ATOM 808 C CA B THR A 1 93 ? 36.310 40.701 16.737 0.50 6.82 134 THR A CA 1
ATOM 809 C C . THR A 1 93 ? 34.811 40.669 17.037 1.00 6.68 134 THR A C 1
ATOM 810 O O . THR A 1 93 ? 34.327 41.378 17.929 1.00 7.47 134 THR A O 1
ATOM 817 N N . ASN A 1 94 ? 34.057 39.844 16.280 1.00 5.76 135 ASN A N 1
ATOM 818 C CA . ASN A 1 94 ? 32.640 39.755 16.510 1.00 4.56 135 ASN A CA 1
ATOM 819 C C . ASN A 1 94 ? 32.352 39.344 17.946 1.00 4.77 135 ASN A C 1
ATOM 820 O O . ASN A 1 94 ? 31.472 39.860 18.601 1.00 6.76 135 ASN A O 1
ATOM 825 N N . CYS A 1 95 ? 33.134 38.395 18.442 1.00 6.72 136 CYS A N 1
ATOM 826 C CA . CYS A 1 95 ? 32.963 37.906 19.803 1.00 5.99 136 CYS A CA 1
ATOM 827 C C . CYS A 1 95 ? 33.141 39.046 20.822 1.00 6.45 136 CYS A C 1
ATOM 828 O O . CYS A 1 95 ? 32.360 39.183 21.759 1.00 7.27 136 CYS A O 1
ATOM 831 N N . TYR A 1 96 ? 34.176 39.858 20.609 1.00 7.17 137 TYR A N 1
ATOM 832 C CA . TYR A 1 96 ? 34.496 40.969 21.500 1.00 7.57 137 TYR A CA 1
ATOM 833 C C . TYR A 1 96 ? 33.496 42.114 21.363 1.00 7.72 137 TYR A C 1
ATOM 834 O O . TYR A 1 96 ? 33.312 42.869 22.336 1.00 10.33 137 TYR A O 1
ATOM 843 N N . ILE A 1 97 ? 32.834 42.242 20.208 1.00 6.90 138 ILE A N 1
ATOM 844 C CA . ILE A 1 97 ? 31.765 43.238 20.025 1.00 7.27 138 ILE A CA 1
ATOM 845 C C . ILE A 1 97 ? 30.502 42.817 20.797 1.00 8.24 138 ILE A C 1
ATOM 846 O O . ILE A 1 97 ? 29.912 43.612 21.542 1.00 10.69 138 ILE A O 1
ATOM 851 N N . TYR A 1 98 ? 30.101 41.559 20.635 1.00 9.04 139 TYR A N 1
ATOM 852 C CA . TYR A 1 98 ? 28.783 41.134 21.101 1.00 8.41 139 TYR A CA 1
ATOM 853 C C . TYR A 1 98 ? 28.742 40.840 22.591 1.00 10.08 139 TYR A C 1
ATOM 854 O O . TYR A 1 98 ? 27.750 41.129 23.259 1.00 10.27 139 TYR A O 1
ATOM 863 N N . ASN A 1 99 ? 29.784 40.183 23.071 1.00 10.15 140 ASN A N 1
ATOM 864 C CA . ASN A 1 99 ? 29.827 39.669 24.437 1.00 8.89 140 ASN A CA 1
ATOM 865 C C . ASN A 1 99 ? 30.497 40.624 25.412 1.00 13.52 140 ASN A C 1
ATOM 866 O O . ASN A 1 99 ? 31.384 41.377 25.040 1.00 19.68 140 ASN A O 1
ATOM 871 N N . LYS A 1 100 ? 30.080 40.603 26.674 1.00 15.24 141 LYS A N 1
ATOM 872 C CA . LYS A 1 100 ? 30.612 41.563 27.648 1.00 17.36 141 LYS A CA 1
ATOM 873 C C . LYS A 1 100 ? 31.986 41.158 28.159 1.00 15.41 141 LYS A C 1
ATOM 874 O O . LYS A 1 100 ? 32.286 39.970 28.281 1.00 15.53 141 LYS A O 1
ATOM 879 N N . PRO A 1 101 ? 32.830 42.149 28.497 1.00 18.30 142 PRO A N 1
ATOM 880 C CA . PRO A 1 101 ? 34.075 41.785 29.152 1.00 20.37 142 PRO A CA 1
ATOM 881 C C . PRO A 1 101 ? 33.800 40.947 30.408 1.00 21.78 142 PRO A C 1
ATOM 882 O O . PRO A 1 101 ? 32.839 41.176 31.146 1.00 23.66 142 PRO A O 1
ATOM 886 N N . GLY A 1 102 ? 34.640 39.960 30.615 1.00 18.94 143 GLY A N 1
ATOM 887 C CA . GLY A 1 102 ? 34.491 39.049 31.732 1.00 19.68 143 GLY A CA 1
ATOM 888 C C . GLY A 1 102 ? 33.705 37.792 31.417 1.00 18.72 143 GLY A C 1
ATOM 889 O O . GLY A 1 102 ? 33.813 36.830 32.172 1.00 18.85 143 GLY A O 1
ATOM 890 N N . ASP A 1 103 ? 32.919 37.774 30.332 1.00 16.24 144 ASP A N 1
ATOM 891 C CA . ASP A 1 103 ? 32.105 36.594 30.019 1.00 15.23 144 ASP A CA 1
ATOM 892 C C . ASP A 1 103 ? 32.996 35.422 29.635 1.00 12.66 144 ASP A C 1
ATOM 893 O O . ASP A 1 103 ? 34.086 35.595 29.038 1.00 14.08 144 ASP A O 1
ATOM 898 N N . ASP A 1 104 ? 32.511 34.220 29.923 1.00 11.82 145 ASP A N 1
ATOM 899 C CA . ASP A 1 104 ? 33.249 33.033 29.611 1.00 12.84 145 ASP A CA 1
ATOM 900 C C . ASP A 1 104 ? 33.682 32.968 28.149 1.00 10.71 145 ASP A C 1
ATOM 901 O O . ASP A 1 104 ? 34.807 32.604 27.856 1.00 10.36 145 ASP A O 1
ATOM 906 N N . ILE A 1 105 ? 32.801 33.312 27.226 1.00 8.79 146 ILE A N 1
ATOM 907 C CA . ILE A 1 105 ? 33.150 33.169 25.797 1.00 9.30 146 ILE A CA 1
ATOM 908 C C . ILE A 1 105 ? 34.301 34.119 25.408 1.00 9.72 146 ILE A C 1
ATOM 909 O O . ILE A 1 105 ? 35.074 33.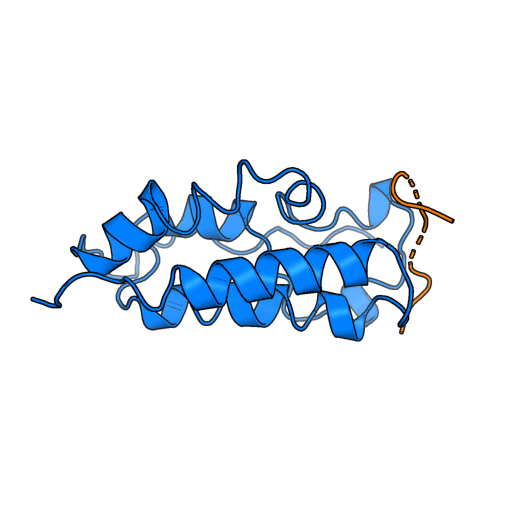802 24.504 1.00 10.03 146 ILE A O 1
ATOM 914 N N . VAL A 1 106 ? 34.425 35.247 26.110 1.00 11.54 147 VAL A N 1
ATOM 915 C CA . VAL A 1 106 ? 35.498 36.187 25.830 1.00 11.12 147 VAL A CA 1
ATOM 916 C C . VAL A 1 106 ? 36.824 35.589 26.258 1.00 9.67 147 VAL A C 1
ATOM 917 O O . VAL A 1 106 ? 37.810 35.684 25.521 1.00 10.56 147 VAL A O 1
ATOM 921 N N . LEU A 1 107 ? 36.854 34.940 27.433 1.00 10.81 148 LEU A N 1
ATOM 922 C CA . LEU A 1 107 ? 38.045 34.194 27.852 1.00 12.67 148 LEU A CA 1
ATOM 923 C C . LEU A 1 107 ? 38.440 33.128 26.847 1.00 11.14 148 LEU A C 1
ATOM 924 O O . LEU A 1 107 ? 39.617 32.951 26.535 1.00 11.03 148 LEU A O 1
ATOM 929 N N . MET A 1 108 ? 37.447 32.400 26.363 1.00 10.29 149 MET A N 1
ATOM 930 C CA . MET A 1 108 ? 37.664 31.351 25.385 1.00 9.39 149 MET A CA 1
ATOM 931 C C . MET A 1 108 ? 38.234 31.907 24.078 1.00 8.26 149 MET A C 1
ATOM 932 O O . MET A 1 108 ? 39.202 31.368 23.557 1.00 9.87 149 MET A O 1
ATOM 937 N N . ALA A 1 109 ? 37.650 32.977 23.573 1.00 8.94 150 ALA A N 1
ATOM 938 C CA . ALA A 1 109 ? 38.152 33.633 22.373 1.00 9.15 150 ALA A CA 1
ATOM 939 C C . ALA A 1 109 ? 39.59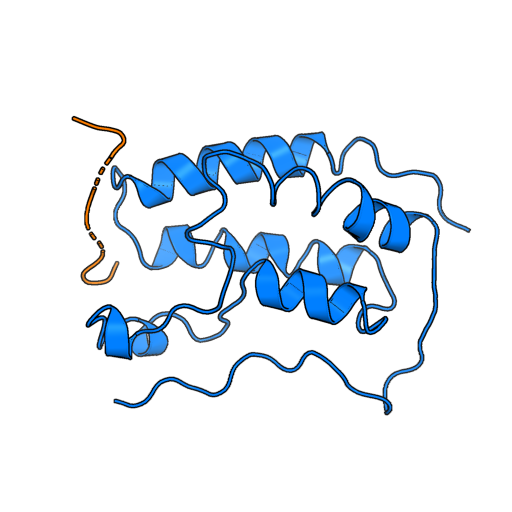5 34.115 22.537 1.00 10.10 150 ALA A C 1
ATOM 940 O O . ALA A 1 109 ? 40.422 33.905 21.660 1.00 9.16 150 ALA A O 1
ATOM 942 N N . GLU A 1 110 ? 39.908 34.719 23.685 1.00 8.71 151 GLU A N 1
ATOM 943 C CA . GLU A 1 110 ? 41.253 35.242 23.897 1.00 9.25 151 GLU A CA 1
ATOM 944 C C . GLU A 1 110 ? 42.275 34.096 23.887 1.00 10.83 151 GLU A C 1
ATOM 945 O O . GLU A 1 110 ? 43.372 34.227 23.321 1.00 11.41 151 GLU A O 1
ATOM 951 N N . ALA A 1 111 ? 41.934 32.969 24.501 1.00 11.12 152 ALA A N 1
ATOM 952 C CA . ALA A 1 111 ? 42.844 31.824 24.476 1.00 9.98 152 ALA A CA 1
ATOM 953 C C . ALA A 1 111 ? 42.999 31.257 23.062 1.00 10.63 152 ALA A C 1
ATOM 954 O O . ALA A 1 111 ? 44.121 30.953 22.639 1.00 11.66 152 ALA A O 1
ATOM 956 N N . LEU A 1 112 ? 41.892 31.107 22.337 1.00 9.46 153 LEU A N 1
ATOM 957 C CA . LEU A 1 112 ? 41.990 30.617 20.952 1.00 9.04 153 LEU A CA 1
ATOM 958 C C . LEU A 1 112 ? 42.755 31.576 20.045 1.00 8.15 153 LEU A C 1
ATOM 959 O O . LEU A 1 112 ? 43.482 31.134 19.152 1.00 9.51 153 LEU A O 1
ATOM 964 N N . GLU A 1 113 ? 42.546 32.880 20.240 1.00 9.31 154 GLU A N 1
ATOM 965 C CA . GLU A 1 113 ? 43.211 33.890 19.426 1.00 9.97 154 GLU A CA 1
ATOM 966 C C . GLU A 1 113 ? 44.732 33.855 19.669 1.00 9.66 154 GLU A C 1
ATOM 967 O O . GLU A 1 113 ? 45.513 33.941 18.728 1.00 11.12 154 GLU A O 1
ATOM 973 N N . LYS A 1 114 ? 45.144 33.697 20.932 1.00 10.41 155 LYS A N 1
ATOM 974 C CA . LYS A 1 114 ? 46.568 33.613 21.236 1.00 11.86 155 LYS A CA 1
ATOM 975 C C . LYS A 1 114 ? 47.181 32.389 20.553 1.00 9.62 155 LYS A C 1
ATOM 976 O O . LYS A 1 114 ? 48.259 32.459 19.947 1.00 12.20 155 LYS A O 1
ATOM 982 N N . LEU A 1 115 ? 46.479 31.265 20.605 1.00 10.99 156 LEU A N 1
ATOM 983 C CA . LEU A 1 115 ? 46.928 30.067 19.938 1.00 10.42 156 LEU A CA 1
ATOM 984 C C . LEU A 1 115 ? 46.987 30.218 18.401 1.00 9.95 156 LEU A C 1
ATOM 985 O O . LEU A 1 115 ? 47.948 29.800 17.752 1.00 11.36 156 LEU A O 1
ATOM 990 N N . PHE A 1 116 ? 45.963 30.836 17.831 1.00 8.70 157 PHE A N 1
ATOM 991 C CA . PHE A 1 116 ? 45.921 31.143 16.414 1.00 7.89 157 PHE A CA 1
ATOM 992 C C . PHE A 1 116 ? 47.159 31.956 15.994 1.00 8.71 157 PHE A C 1
ATOM 993 O O . PHE A 1 116 ? 47.844 31.610 15.020 1.00 8.74 157 PHE A O 1
ATOM 1001 N N . LEU A 1 117 ? 47.450 33.010 16.752 1.00 10.63 158 LEU A N 1
ATOM 1002 C CA . LEU A 1 117 ? 48.584 33.867 16.427 1.00 12.04 158 LEU A CA 1
ATOM 1003 C C . LEU A 1 117 ? 49.876 33.072 16.461 1.00 14.01 158 LEU A C 1
ATOM 1004 O O . LEU A 1 117 ? 50.733 33.244 15.589 1.00 13.18 158 LEU A O 1
ATOM 1009 N N . GLN A 1 118 ? 50.024 32.201 17.454 1.00 10.80 159 GLN A N 1
ATOM 1010 C CA . GLN A 1 118 ? 51.191 31.334 17.535 1.00 12.08 159 GLN A CA 1
ATOM 1011 C C . GLN A 1 118 ? 51.310 30.427 16.304 1.00 12.27 159 GLN A C 1
ATOM 1012 O O . GLN A 1 118 ? 52.387 30.309 15.707 1.00 15.17 159 GLN A O 1
ATOM 1018 N N . LYS A 1 119 ? 50.203 29.805 15.908 1.00 10.06 160 LYS A N 1
ATOM 1019 C CA . LYS A 1 119 ? 50.229 28.899 14.782 1.00 9.25 160 LYS A CA 1
ATOM 1020 C C . LYS A 1 119 ? 50.517 29.594 13.461 1.00 8.02 160 LYS A C 1
ATOM 1021 O O . LYS A 1 119 ? 51.189 29.038 12.613 1.00 10.68 160 LYS A O 1
ATOM 1027 N N . ILE A 1 120 ? 50.000 30.816 13.273 1.00 9.78 161 ILE A N 1
ATOM 1028 C CA A ILE A 1 120 ? 50.249 31.594 12.069 0.50 9.46 161 ILE A CA 1
ATOM 1029 C CA B ILE A 1 120 ? 50.295 31.470 12.005 0.50 8.58 161 ILE A CA 1
ATOM 1030 C C . ILE A 1 120 ? 51.738 31.978 11.970 1.00 9.34 161 ILE A C 1
ATOM 1031 O O . ILE A 1 120 ? 52.261 32.224 10.900 1.00 12.09 161 ILE A O 1
ATOM 1040 N N . ASN A 1 121 ? 52.407 32.061 13.112 1.00 9.77 162 ASN A N 1
ATOM 1041 C CA . ASN A 1 121 ? 53.851 32.367 13.097 1.00 8.44 162 ASN A CA 1
ATOM 1042 C C . ASN A 1 121 ? 54.675 31.235 12.489 1.00 10.86 162 ASN A C 1
ATOM 1043 O O . ASN A 1 121 ? 55.861 31.434 12.217 1.00 12.04 162 ASN A O 1
ATOM 1048 N N . GLU A 1 122 ? 54.060 30.063 12.316 1.00 12.14 163 GLU A N 1
ATOM 1049 C CA . GLU A 1 122 ? 54.711 28.853 11.820 1.00 12.92 163 GLU A CA 1
ATOM 1050 C C . GLU A 1 122 ? 54.312 28.468 10.368 1.00 10.89 163 GLU A C 1
ATOM 1051 O O . GLU A 1 122 ? 54.632 27.372 9.914 1.00 13.80 163 GLU A O 1
ATOM 1057 N N . LEU A 1 123 ? 53.622 29.342 9.628 1.00 12.49 164 LEU A N 1
ATOM 1058 C CA A LEU A 1 123 ? 53.238 29.023 8.254 0.50 13.89 164 LEU A CA 1
ATOM 1059 C CA B LEU A 1 123 ? 53.240 29.038 8.250 0.50 14.24 164 LEU A CA 1
ATOM 1060 C C . LEU A 1 123 ? 54.464 28.688 7.411 1.00 14.47 164 LEU A C 1
ATOM 1061 O O . LEU A 1 123 ? 55.520 29.308 7.573 1.00 18.03 164 LEU A O 1
ATOM 1070 N N . PRO A 1 124 ? 54.312 27.725 6.479 1.00 14.77 165 PRO A N 1
ATOM 1071 C CA . PRO A 1 124 ? 55.399 27.332 5.616 1.00 15.99 165 PRO A CA 1
ATOM 1072 C C . PRO A 1 124 ? 55.613 28.317 4.475 1.00 19.59 165 PRO A C 1
ATOM 1073 O O . PRO A 1 124 ? 54.816 29.228 4.299 1.00 17.82 165 PRO A O 1
ATOM 1077 N N . THR A 1 125 ? 56.680 28.077 3.699 1.00 22.69 166 THR A N 1
ATOM 1078 C CA A THR A 1 125 ? 57.055 28.983 2.611 0.50 21.65 166 THR A CA 1
ATOM 1079 C CA B THR A 1 125 ? 57.111 28.908 2.562 0.50 19.11 166 THR A CA 1
ATOM 1080 C C . THR A 1 125 ? 56.088 29.019 1.419 1.00 20.29 166 THR A C 1
ATOM 1081 O O . THR A 1 125 ? 55.477 28.015 1.022 1.00 25.89 166 THR A O 1
ATOM 1088 N N . GLU A 1 126 ? 55.937 30.218 0.870 1.00 20.52 167 GLU A N 1
ATOM 1089 C CA . GLU A 1 126 ? 55.070 30.510 -0.295 1.00 19.85 167 GLU A CA 1
ATOM 1090 C C . GLU A 1 126 ? 55.737 30.054 -1.597 1.00 22.09 167 GLU A C 1
ATOM 1091 O O . GLU A 1 126 ? 56.956 30.182 -1.766 1.00 24.36 167 GLU A O 1
ATOM 1097 N N . GLU A 1 127 ? 54.925 29.556 -2.532 1.00 18.13 168 GLU A N 1
ATOM 1098 C CA . GLU A 1 127 ? 55.351 29.291 -3.952 1.00 17.96 168 GLU A CA 1
ATOM 1099 C C . GLU A 1 127 ? 55.829 30.543 -4.720 1.00 23.20 168 GLU A C 1
ATOM 1100 O O . GLU A 1 127 ? 55.237 31.647 -4.650 1.00 21.02 168 GLU A O 1
ATOM 1107 N N . SER B 2 1 ? 27.849 46.016 23.457 1.00 19.43 1 SER B N 1
ATOM 1108 C CA A SER B 2 1 ? 27.422 44.641 23.836 0.50 18.05 1 SER B CA 1
ATOM 1109 C CA B SER B 2 1 ? 27.486 44.573 23.714 0.50 18.20 1 SER B CA 1
ATOM 1110 C C . SER B 2 1 ? 25.970 44.306 23.726 1.00 15.59 1 SER B C 1
ATOM 1111 O O . SER B 2 1 ? 25.148 45.219 23.958 1.00 18.82 1 SER B O 1
ATOM 1116 N N . GLY B 2 2 ? 25.630 43.051 23.437 1.00 13.23 2 GLY B N 1
ATOM 1117 C CA . GLY B 2 2 ? 24.259 42.600 23.491 1.00 11.54 2 GLY B CA 1
ATOM 1118 C C . GLY B 2 2 ? 23.992 41.777 24.746 1.00 11.17 2 GLY B C 1
ATOM 1119 O O . GLY B 2 2 ? 24.665 41.924 25.766 1.00 12.73 2 GLY B O 1
ATOM 1120 N N . ARG B 2 3 ? 22.971 40.943 24.698 1.00 12.92 3 ARG B N 1
ATOM 1121 C CA . ARG B 2 3 ? 22.519 40.262 25.913 1.00 14.37 3 ARG B CA 1
ATOM 1122 C C . ARG B 2 3 ? 23.485 39.185 26.397 1.00 14.22 3 ARG B C 1
ATOM 1123 O O . ARG B 2 3 ? 23.454 38.821 27.573 1.00 17.62 3 ARG B O 1
ATOM 1131 N N . GLY B 2 4 ? 24.360 38.702 25.518 1.00 11.46 4 GLY B N 1
ATOM 1132 C CA . GLY B 2 4 ? 25.328 37.667 25.899 1.00 11.15 4 GLY B CA 1
ATOM 1133 C C . GLY B 2 4 ? 24.737 36.270 25.912 1.00 11.65 4 GLY B C 1
ATOM 1134 O O . GLY B 2 4 ? 23.533 36.049 25.690 1.00 13.15 4 GLY B O 1
ATOM 1147 N N . GLY B 2 6 ? 25.893 33.794 28.520 1.00 15.11 6 GLY B N 1
ATOM 1148 C CA . GLY B 2 6 ? 25.791 32.941 29.718 1.00 14.01 6 GLY B CA 1
ATOM 1149 C C . GLY B 2 6 ? 27.058 32.179 29.950 1.00 15.16 6 GLY B C 1
ATOM 1150 O O . GLY B 2 6 ? 28.035 32.244 29.186 1.00 13.14 6 GLY B O 1
ATOM 1151 N N . GLY B 2 7 ? 27.036 31.457 31.050 1.00 13.71 7 GLY B N 1
ATOM 1152 C CA . GLY B 2 7 ? 28.168 30.674 31.454 1.00 13.36 7 GLY B CA 1
ATOM 1153 C C . GLY B 2 7 ? 28.400 29.517 30.510 1.00 12.87 7 GLY B C 1
ATOM 1154 O O . GLY B 2 7 ? 27.478 28.929 29.952 1.00 13.05 7 GLY B O 1
ATOM 1167 N N . GLY B 2 9 ? 30.646 26.874 31.830 1.00 11.87 9 GLY B N 1
ATOM 1168 C CA . GLY B 2 9 ? 31.361 25.826 32.598 1.00 14.05 9 GLY B CA 1
ATOM 1169 C C . GLY B 2 9 ? 32.833 26.084 32.840 1.00 13.65 9 GLY B C 1
ATOM 1170 O O . GLY B 2 9 ? 33.593 25.130 33.007 1.00 16.91 9 GLY B O 1
ATOM 1171 N N . LEU B 2 10 ? 33.244 27.353 32.910 1.00 15.95 10 LEU B N 1
ATOM 1172 C CA . LEU B 2 10 ? 34.624 27.676 33.295 1.00 21.31 10 LEU B CA 1
ATOM 1173 C C . LEU B 2 10 ? 34.780 28.185 34.749 1.00 30.87 10 LEU B C 1
ATOM 1174 O O . LEU B 2 10 ? 35.893 28.193 35.290 1.00 33.90 10 LEU B O 1
ATOM 1179 N N . GLY B 2 11 ? 33.691 28.680 35.336 1.00 36.50 11 GLY B N 1
ATOM 1180 C CA . GLY B 2 11 ? 33.774 29.707 36.398 1.00 36.71 11 GLY B CA 1
ATOM 1181 C C . GLY B 2 11 ? 34.142 29.218 37.783 1.00 39.98 11 GLY B C 1
ATOM 1182 O O . GLY B 2 11 ? 34.700 28.135 37.927 1.00 44.71 11 GLY B O 1
ATOM 1183 N N . TYR B 2 12 ? 33.858 30.006 38.828 1.00 39.19 12 TYR B N 1
ATOM 1184 C CA . TYR B 2 12 ? 33.350 31.391 38.755 1.00 34.54 12 TYR B CA 1
ATOM 1185 C C . TYR B 2 12 ? 33.700 32.053 40.093 1.00 37.19 12 TYR B C 1
ATOM 1186 O O . TYR B 2 12 ? 33.780 33.282 40.215 1.00 35.55 12 TYR B O 1
#

Radius of gyration: 15.43 Å; Cα contacts (8 Å, |Δi|>4): 187; chains: 2; bounding box: 43×24×49 Å

Sequence (137 aa):
SMNPPPPETSNPNKPKRQTNQLQYLLRVVLLKTLWKKHQFAWPFQQPVDAVKLNLPDYYKIIKTPMDMGTIKKRLENNNYYWNAQECIQQDFNTMFTTNCYIYNKPGDDIVLMAEALEKLFLQKIINELLPTTEESSGRGGGGLGY

Foldseek 3Di:
DADDDDDDQADPVDDADDWQQLVCCQPPLLVVLCPDPLQVVQQDWDGCVVVVPPCLCVFQVPAAGSVSLNSNSVNRVDPDNVVSVVRLVSNLVSCPRPDDPPDPNPVSSVVSVVSSVVSVVVGDDTD/DDPDDDVPDD

Solvent-accessible surface area: 8120 Å² total

Organism: Homo sapiens (NCBI:txid9606)

InterPro domains:
  IPR001487 Bromodomain [PF00439] (70-151)
  IPR001487 Bromodomain [PF00439] (357-444)
  IPR001487 Bromodomain [PR00503] (78-91)
  IPR001487 Bromodomain [PR00503] (94-110)
  IPR001487 Bromodomain [PR00503] (110-128)
  IPR001487 Bromodomain [PR00503] (421-440)
  IPR001487 Bromodomain [PS50014] (75-147)
  IPR001487 Bromodomain [PS50014] (368-440)
  IPR001487 Bromodomain [SM00297] (56-166)
  IPR001487 Bromodomain [SM00297] (350-459)
  IPR018359 Bromodomain, conserved site [PS00633] (80-139)
  IPR027353 NET domain [PF17035] (609-672)
  IPR027353 NET domain [PS51525] (600-682)
  IPR031354 Bromodomain protein 4, C-terminal [PF17105] (1319-1362)
  IPR036427 Bromodomain-like superfamily [G3DSA:1.20.920.10] (46-179)
  IPR036427 Bromodomain-like superfamily [G3DSA:1.20.920.10] (339-464)
  IPR036427 Bromodomain-like superfamily [SSF47370] (42-171)
  IPR036427 Bromodomain-like superfamily [SSF47370] (331-467)
  IPR038336 NET domain superfamily [G3DSA:1.20.1270.220] (602-682)
  IPR043508 Brdt, bromodomain, repeat I [cd05497] (58-164)

B-factor: mean 14.03, std 8.48, range [4.56, 54.55]

CATH classification: 1.20.920.10

GO terms:
  GO:0005694 chromosome (C, IDA)
  GO:0003682 chromatin binding (F, IDA)
  GO:0006338 chromatin remodeling (P, IDA)
  GO:0140119 histone H3K27ac reader activity (F, IDA)
  GO:2000002 negative regulation of DNA damage checkpoint (P, IMP)
  GO:0006974 DNA damage response (P, IMP)
  GO:0005515 protein binding (F, IPI)
  GO:0043922 host-mediated suppression of viral transcription (P, IDA)
  GO:0106140 P-TEFb complex binding (F, IDA)
  GO:0099122 RNA polymerase II C-terminal domain binding (F, IDA)
  GO:0000794 condensed nuclear chromosome (C, IDA)
  GO:0008353 RNA polymerase II CTD heptapeptide repeat kinase activity (F, IMP)
  GO:0010971 positive regulation of G2/M transition of mitotic cell cycle (P, IMP)
  GO:0032968 positive regulation of transcription elongation by RNA polymerase II (P, IMP)
  GO:0006357 regulation of transcription by RNA polymerase II (P, IMP)
  GO:0005634 nucleus (C, IDA)
  GO:0000976 transcription cis-regulatory region binding (F, IDA)
  GO:0002039 p53 binding (F, IDA)
  GO:0043123 positive regulation of canonical NF-kappaB signal transduction (P, IDA)
  GO:0045944 positive regulation of transcription by RNA polymerase II (P, IDA)